Protein AF-A0A9X8ZXU4-F1 (afdb_monomer_lite)

Structure (mmCIF, N/CA/C/O backbone):
data_AF-A0A9X8ZXU4-F1
#
_entry.id   AF-A0A9X8ZXU4-F1
#
loop_
_atom_site.group_PDB
_atom_site.id
_atom_site.type_symbol
_atom_site.label_atom_id
_atom_site.label_alt_id
_atom_site.label_comp_id
_atom_site.label_asym_id
_atom_site.label_entity_id
_atom_site.label_seq_id
_atom_site.pdbx_PDB_ins_code
_atom_site.Cartn_x
_atom_site.Cartn_y
_atom_site.Cartn_z
_atom_site.occupancy
_atom_site.B_iso_or_equiv
_atom_site.auth_seq_id
_atom_site.auth_comp_id
_atom_site.auth_asym_id
_atom_site.auth_atom_id
_atom_site.pdbx_PDB_model_num
ATOM 1 N N . GLU A 1 1 ? 6.995 5.795 -9.603 1.00 56.16 1 GLU A N 1
ATOM 2 C CA . GLU A 1 1 ? 6.460 7.104 -10.048 1.00 56.16 1 GLU A CA 1
ATOM 3 C C . GLU A 1 1 ? 5.389 6.981 -11.131 1.00 56.16 1 GLU A C 1
ATOM 5 O O . GLU A 1 1 ? 4.504 7.817 -11.157 1.00 56.16 1 GLU A O 1
ATOM 10 N N . TYR A 1 2 ? 5.403 5.939 -11.973 1.00 63.66 2 TYR A N 1
ATOM 11 C CA . TYR A 1 2 ? 4.482 5.812 -13.111 1.00 63.66 2 TYR A CA 1
ATOM 12 C C . TYR A 1 2 ? 2.981 5.829 -12.737 1.00 63.66 2 TYR A C 1
ATOM 14 O O . TYR A 1 2 ? 2.244 6.693 -13.199 1.00 63.66 2 TYR A O 1
ATOM 22 N N . ALA A 1 3 ? 2.527 4.945 -11.839 1.00 82.69 3 ALA A N 1
ATOM 23 C CA . ALA A 1 3 ? 1.093 4.785 -11.544 1.00 82.69 3 ALA A CA 1
ATOM 24 C C .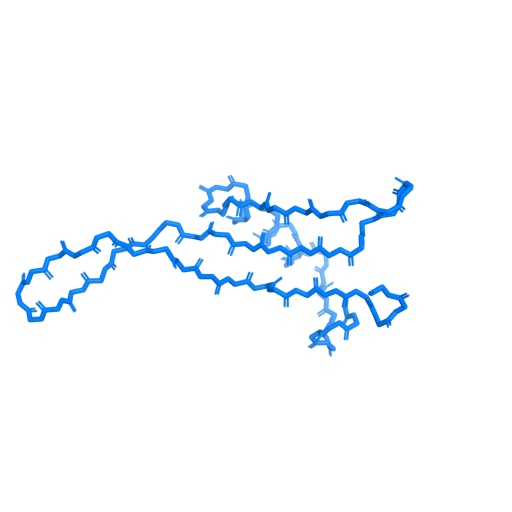 ALA A 1 3 ? 0.423 5.984 -10.834 1.00 82.69 3 ALA A C 1
ATOM 26 O O . ALA A 1 3 ? -0.783 6.168 -10.948 1.00 82.69 3 ALA A O 1
ATOM 27 N N . PHE A 1 4 ? 1.189 6.804 -10.104 1.00 89.06 4 PHE A N 1
ATOM 28 C CA . PHE A 1 4 ? 0.667 7.937 -9.315 1.00 89.06 4 PHE A CA 1
ATOM 29 C C . PHE A 1 4 ? 1.291 9.291 -9.694 1.00 89.06 4 PHE A C 1
ATOM 31 O O . PHE A 1 4 ? 0.955 10.308 -9.096 1.00 89.06 4 PHE A O 1
ATOM 38 N N . GLN A 1 5 ? 2.198 9.302 -10.673 1.00 87.88 5 GLN A N 1
ATOM 39 C CA . GLN A 1 5 ? 2.764 10.482 -11.335 1.00 87.88 5 GLN A CA 1
ATOM 40 C C . GLN A 1 5 ? 3.421 11.521 -10.404 1.00 87.88 5 GLN A C 1
ATOM 42 O 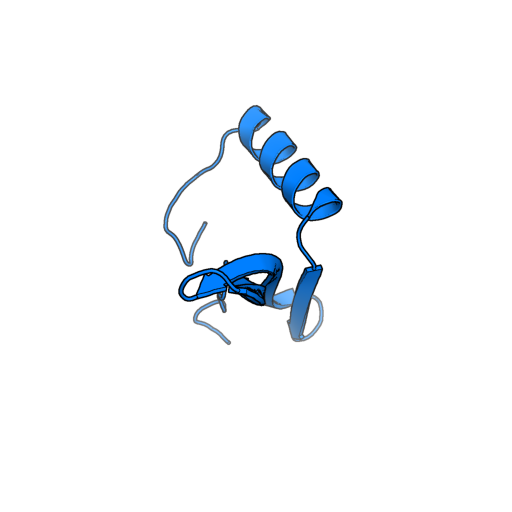O . GLN A 1 5 ? 3.353 12.720 -10.659 1.00 87.88 5 GLN A O 1
ATOM 47 N N . TYR A 1 6 ? 4.091 11.082 -9.332 1.00 85.69 6 TYR A N 1
ATOM 48 C CA . TYR A 1 6 ? 4.844 11.970 -8.436 1.00 85.69 6 TYR A CA 1
ATOM 49 C C . TYR A 1 6 ? 6.263 11.467 -8.179 1.00 85.69 6 TYR A C 1
ATOM 51 O O . TYR A 1 6 ? 6.508 10.258 -8.203 1.00 85.69 6 TYR A O 1
ATOM 59 N N . LYS A 1 7 ? 7.164 12.416 -7.895 1.00 85.81 7 LYS A N 1
ATOM 60 C CA . LYS A 1 7 ? 8.534 12.159 -7.445 1.00 85.81 7 LYS A CA 1
ATOM 61 C C . LYS A 1 7 ? 8.676 12.378 -5.950 1.00 85.81 7 LYS A C 1
ATOM 63 O O . LYS A 1 7 ? 7.988 13.224 -5.378 1.00 85.81 7 LYS A O 1
ATOM 68 N N . VAL A 1 8 ? 9.556 11.609 -5.324 1.00 86.25 8 VAL A N 1
ATOM 69 C CA . VAL A 1 8 ? 9.843 11.697 -3.887 1.00 86.25 8 VAL A CA 1
ATOM 70 C C . VAL A 1 8 ? 11.306 12.062 -3.720 1.00 86.25 8 VAL A C 1
ATOM 72 O O . VAL A 1 8 ? 12.160 11.421 -4.324 1.00 86.25 8 VAL A O 1
ATOM 75 N N . ASP A 1 9 ? 11.587 13.095 -2.931 1.00 91.38 9 ASP A N 1
ATOM 76 C CA . ASP A 1 9 ? 12.953 13.415 -2.521 1.00 91.38 9 ASP A CA 1
ATOM 77 C C . ASP A 1 9 ? 13.531 12.328 -1.591 1.00 91.38 9 ASP A C 1
ATOM 79 O O . ASP A 1 9 ? 12.808 11.478 -1.062 1.00 91.38 9 ASP A O 1
ATOM 83 N N . GLU A 1 10 ? 14.850 12.330 -1.405 1.00 88.88 10 GLU A N 1
ATOM 84 C CA . GLU A 1 10 ? 15.547 11.277 -0.655 1.00 88.88 10 GLU A CA 1
ATOM 85 C C . GLU A 1 10 ? 15.129 11.203 0.821 1.00 88.88 10 GLU A C 1
ATOM 87 O O . GLU A 1 10 ? 14.997 10.107 1.374 1.00 88.88 10 GLU A O 1
ATOM 92 N N . GLU A 1 11 ? 14.876 12.345 1.462 1.00 90.94 11 GLU A N 1
ATOM 93 C CA . GLU A 1 11 ? 14.469 12.395 2.869 1.00 90.94 11 GLU A CA 1
ATOM 94 C C . GLU A 1 11 ? 13.081 11.767 3.047 1.00 90.94 11 GLU A C 1
ATOM 96 O O . GLU A 1 11 ? 12.863 10.884 3.886 1.00 90.94 11 GLU A O 1
ATOM 101 N N . ARG A 1 12 ? 12.140 12.158 2.190 1.00 88.81 12 ARG A N 1
ATOM 102 C CA . ARG A 1 12 ? 10.775 11.642 2.187 1.00 88.81 12 ARG A CA 1
ATOM 103 C C . ARG A 1 12 ? 10.713 10.182 1.741 1.00 88.81 12 ARG A C 1
ATOM 105 O O . ARG A 1 12 ? 9.817 9.458 2.181 1.00 88.81 12 ARG A O 1
ATOM 112 N N . LEU A 1 13 ? 11.656 9.718 0.921 1.00 90.25 13 LEU A N 1
ATOM 113 C CA . LEU A 1 13 ? 11.782 8.306 0.563 1.00 90.25 13 LEU A CA 1
ATOM 114 C C . LEU A 1 13 ? 12.091 7.455 1.800 1.00 90.25 13 LEU A C 1
ATOM 116 O O . LEU A 1 13 ? 11.425 6.443 2.022 1.00 90.25 13 LEU A O 1
ATOM 120 N N . GLN A 1 14 ? 13.039 7.882 2.638 1.00 93.12 14 GLN A N 1
ATOM 121 C CA . GLN A 1 14 ? 13.360 7.161 3.873 1.00 93.12 14 GLN A CA 1
ATOM 122 C C . GLN A 1 14 ? 12.165 7.116 4.828 1.00 93.12 14 GLN A C 1
ATOM 124 O O . GLN A 1 14 ? 11.847 6.060 5.374 1.00 93.12 14 GLN A O 1
ATOM 129 N N . GLN A 1 15 ? 11.431 8.223 4.957 1.00 92.88 15 GLN A N 1
ATOM 130 C CA . GLN A 1 15 ? 10.200 8.262 5.754 1.00 92.88 15 GLN A CA 1
ATOM 131 C C . GLN A 1 15 ? 9.142 7.271 5.238 1.00 92.88 15 GLN A C 1
ATOM 133 O O . GLN A 1 15 ? 8.505 6.575 6.032 1.00 92.88 15 GLN A O 1
ATOM 138 N N . GLN A 1 16 ? 8.966 7.172 3.914 1.00 90.94 16 GLN A N 1
ATOM 139 C CA . GLN A 1 16 ? 8.041 6.212 3.301 1.00 90.94 16 GLN A CA 1
ATOM 140 C C . GLN A 1 16 ? 8.461 4.768 3.600 1.00 90.94 16 GLN A C 1
ATOM 142 O O . GLN A 1 16 ? 7.615 3.962 3.986 1.00 90.94 16 GLN A O 1
ATOM 147 N N . LEU A 1 17 ? 9.755 4.453 3.476 1.00 92.25 17 LEU A N 1
ATOM 148 C CA . LEU A 1 17 ? 10.290 3.117 3.749 1.00 92.25 17 LEU A CA 1
ATOM 149 C C . LEU A 1 17 ? 10.098 2.710 5.212 1.00 92.25 17 LEU A C 1
ATOM 151 O O . LEU A 1 17 ? 9.666 1.587 5.477 1.00 92.25 17 LEU A O 1
ATOM 155 N N . THR A 1 18 ? 10.374 3.613 6.153 1.00 94.75 18 THR A N 1
ATOM 156 C CA . THR A 1 18 ? 10.153 3.367 7.585 1.00 94.75 18 THR A CA 1
ATOM 157 C C . THR A 1 18 ? 8.675 3.123 7.870 1.00 94.75 18 THR A C 1
ATOM 159 O O . THR A 1 18 ? 8.321 2.078 8.413 1.00 94.75 18 THR A O 1
ATOM 162 N N . LYS A 1 19 ? 7.789 4.007 7.392 1.00 92.69 19 LYS A N 1
ATOM 163 C CA . LYS A 1 19 ? 6.338 3.863 7.574 1.00 92.69 19 LYS A CA 1
ATOM 164 C C . LYS A 1 19 ? 5.808 2.543 7.009 1.00 92.69 19 LYS A C 1
ATOM 166 O O . LYS A 1 19 ? 4.996 1.872 7.649 1.00 92.69 19 LYS A O 1
ATOM 171 N N . MET A 1 20 ? 6.264 2.181 5.810 1.00 93.75 20 MET A N 1
ATOM 172 C CA . MET A 1 20 ? 5.908 0.927 5.153 1.00 93.75 20 MET A CA 1
ATOM 173 C C . MET A 1 20 ? 6.319 -0.280 5.999 1.00 93.75 20 MET A C 1
ATOM 175 O O . MET A 1 20 ? 5.499 -1.166 6.196 1.00 93.75 20 MET A O 1
ATOM 179 N 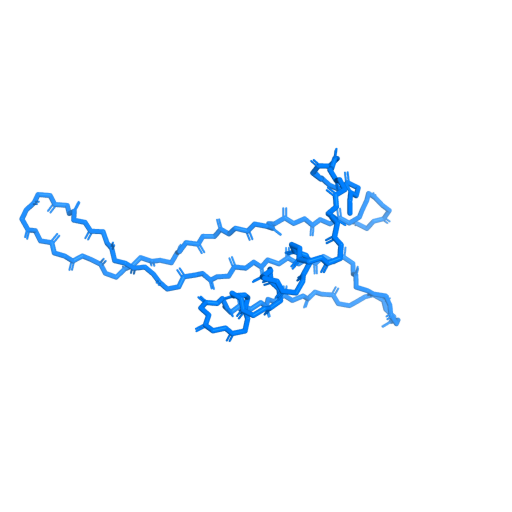N . LYS A 1 21 ? 7.542 -0.295 6.542 1.00 92.94 21 LYS A N 1
ATOM 180 C CA . LYS A 1 21 ? 8.027 -1.397 7.391 1.00 92.94 21 LYS A CA 1
ATOM 181 C C . LYS A 1 21 ? 7.273 -1.516 8.714 1.00 92.94 21 LYS A C 1
ATOM 183 O O . LYS A 1 21 ? 7.058 -2.624 9.187 1.00 92.94 21 LYS A O 1
ATOM 188 N N . GLU A 1 22 ? 6.907 -0.392 9.318 1.00 94.81 22 GLU A N 1
ATOM 189 C CA . GLU A 1 22 ? 6.298 -0.373 10.652 1.00 94.81 22 GLU A CA 1
ATOM 190 C C . GLU A 1 22 ? 4.808 -0.724 10.648 1.00 94.81 22 GLU A C 1
ATOM 192 O O . GLU A 1 22 ? 4.302 -1.253 11.636 1.00 94.81 22 GLU A O 1
ATOM 197 N N . SER A 1 23 ? 4.087 -0.389 9.574 1.00 94.31 23 SER A N 1
ATOM 198 C CA . SER A 1 23 ? 2.618 -0.371 9.611 1.00 94.31 23 SER A CA 1
ATOM 199 C C . SER A 1 23 ? 1.916 -0.930 8.376 1.00 94.31 23 SER A C 1
ATOM 201 O O . SER A 1 23 ? 0.688 -1.011 8.379 1.00 94.31 23 SER A O 1
ATOM 203 N N . HIS A 1 24 ? 2.642 -1.285 7.311 1.00 96.88 24 HIS A N 1
ATOM 204 C CA . HIS A 1 24 ? 2.042 -1.831 6.095 1.00 96.88 24 HIS A CA 1
ATOM 205 C C . HIS A 1 24 ? 2.488 -3.284 5.884 1.00 96.88 24 HIS A C 1
ATOM 207 O O . HIS A 1 24 ? 3.668 -3.612 5.961 1.00 96.88 24 HIS A O 1
ATOM 213 N N . GLU A 1 25 ? 1.545 -4.136 5.509 1.00 97.25 25 GLU A N 1
ATOM 214 C CA . GLU A 1 25 ? 1.814 -5.442 4.913 1.00 97.25 25 GLU A CA 1
ATOM 215 C C . GLU A 1 25 ? 1.799 -5.264 3.389 1.00 97.25 25 GLU A C 1
ATOM 217 O O . GLU A 1 25 ? 0.813 -4.790 2.823 1.00 97.25 25 GLU A O 1
ATOM 222 N N . ILE A 1 26 ? 2.909 -5.561 2.712 1.00 96.56 26 ILE A N 1
ATOM 223 C CA . ILE A 1 26 ? 3.067 -5.290 1.276 1.00 96.56 26 ILE A CA 1
ATOM 224 C C . ILE A 1 26 ? 3.108 -6.604 0.516 1.00 96.56 26 ILE A C 1
ATOM 226 O O . ILE A 1 26 ? 3.949 -7.458 0.786 1.00 96.56 26 ILE A O 1
ATOM 230 N N . TYR A 1 27 ? 2.223 -6.724 -0.466 1.00 97.56 27 TYR A N 1
ATOM 231 C CA . TYR A 1 27 ? 2.131 -7.864 -1.363 1.00 97.56 27 TYR A CA 1
ATOM 232 C C . TYR A 1 27 ? 2.535 -7.445 -2.768 1.00 97.56 27 TYR A C 1
ATOM 234 O O . TYR A 1 27 ? 2.238 -6.328 -3.200 1.00 97.56 27 TYR A O 1
ATOM 242 N N . GLY A 1 28 ? 3.199 -8.350 -3.477 1.00 96.94 28 GLY A N 1
ATOM 243 C CA . GLY A 1 28 ? 3.649 -8.138 -4.842 1.00 96.94 28 GLY A CA 1
ATOM 244 C C . GLY A 1 28 ? 3.535 -9.406 -5.675 1.00 96.94 28 GLY A C 1
ATOM 245 O O . GLY A 1 28 ? 3.584 -10.510 -5.132 1.00 96.94 28 GLY A O 1
ATOM 246 N N . ILE A 1 29 ? 3.375 -9.229 -6.982 1.00 97.69 29 ILE A N 1
ATOM 247 C CA . ILE A 1 29 ? 3.441 -10.304 -7.973 1.00 97.69 29 ILE A CA 1
ATOM 248 C C . ILE A 1 29 ? 4.672 -10.051 -8.838 1.00 97.69 29 ILE A C 1
ATOM 250 O O . ILE A 1 29 ? 4.841 -8.947 -9.356 1.00 97.69 29 ILE A O 1
ATOM 254 N N . MET A 1 30 ? 5.518 -11.073 -8.961 1.00 97.31 30 MET A N 1
ATOM 255 C CA . MET A 1 30 ? 6.720 -11.046 -9.792 1.00 97.31 30 MET A CA 1
ATOM 256 C C . MET A 1 30 ? 6.416 -11.645 -11.167 1.00 97.31 30 MET A C 1
ATOM 258 O O . MET A 1 30 ? 5.787 -12.703 -11.242 1.00 97.31 30 MET A O 1
ATOM 262 N N . GLU A 1 31 ? 6.910 -11.012 -12.226 1.00 96.31 31 GLU A N 1
ATOM 263 C CA . GLU A 1 31 ? 6.975 -11.569 -13.576 1.00 96.31 31 GLU A CA 1
ATOM 264 C C . GLU A 1 31 ? 8.449 -11.689 -13.975 1.00 96.31 31 GLU A C 1
ATOM 266 O O . GLU A 1 31 ? 9.133 -10.708 -14.253 1.00 96.31 31 GLU A O 1
ATOM 271 N N . GLY A 1 32 ? 8.979 -12.913 -13.907 1.00 95.62 32 GLY A N 1
ATOM 272 C CA . GLY A 1 32 ? 10.422 -13.131 -13.999 1.00 95.62 32 GLY A CA 1
ATOM 273 C C . GLY A 1 32 ? 11.159 -12.498 -12.815 1.00 95.62 32 GLY A C 1
ATOM 274 O O . GLY A 1 32 ? 10.887 -12.837 -11.662 1.00 95.62 32 GLY A O 1
ATOM 275 N N . GLU A 1 33 ? 12.102 -11.602 -13.106 1.00 96.00 33 GLU A N 1
ATOM 276 C CA . GLU A 1 33 ? 12.870 -10.863 -12.092 1.00 96.00 33 GLU A CA 1
ATOM 277 C C . GLU A 1 33 ? 12.228 -9.514 -11.720 1.00 96.00 33 GLU A C 1
ATOM 279 O O . GLU A 1 33 ? 12.617 -8.904 -10.721 1.00 96.00 33 GLU A O 1
ATOM 284 N N . ASP A 1 34 ? 11.209 -9.078 -12.468 1.00 95.56 34 ASP A N 1
ATOM 285 C CA . ASP A 1 34 ? 10.575 -7.775 -12.302 1.00 95.56 34 ASP A CA 1
ATOM 286 C C . ASP A 1 34 ? 9.312 -7.852 -11.434 1.00 95.56 34 ASP A C 1
ATOM 288 O O . ASP A 1 34 ? 8.530 -8.804 -11.479 1.00 95.56 34 ASP A O 1
ATOM 292 N N . LEU A 1 35 ? 9.088 -6.817 -10.621 1.00 95.88 35 LEU A N 1
ATOM 293 C CA . LEU A 1 35 ? 7.843 -6.657 -9.870 1.00 95.88 35 LEU A CA 1
ATOM 294 C C . LEU A 1 35 ? 6.764 -6.089 -10.800 1.00 95.88 35 LEU A C 1
ATOM 296 O O . LEU A 1 35 ? 6.777 -4.894 -11.093 1.00 95.88 35 LEU A O 1
ATOM 300 N N . ALA A 1 36 ? 5.805 -6.918 -11.204 1.00 96.69 36 ALA A N 1
ATOM 301 C CA . ALA A 1 36 ? 4.727 -6.517 -12.105 1.00 96.69 36 ALA A CA 1
ATOM 302 C C . ALA A 1 36 ? 3.675 -5.648 -11.399 1.00 96.69 36 ALA A C 1
ATOM 304 O O . ALA A 1 36 ? 3.316 -4.566 -11.868 1.00 96.69 36 ALA A O 1
ATOM 305 N N . ALA A 1 37 ? 3.217 -6.091 -10.224 1.00 96.19 37 ALA A N 1
ATOM 306 C CA . ALA A 1 37 ? 2.145 -5.436 -9.480 1.00 96.19 37 ALA A CA 1
ATOM 307 C C . ALA A 1 37 ? 2.377 -5.466 -7.969 1.00 96.19 37 ALA A C 1
ATOM 309 O O . ALA A 1 37 ? 3.058 -6.349 -7.445 1.00 96.19 37 ALA A O 1
ATOM 310 N N . LYS A 1 38 ? 1.767 -4.518 -7.249 1.00 97.38 38 LYS A N 1
ATOM 311 C CA . LYS A 1 38 ? 1.802 -4.461 -5.781 1.00 97.38 38 LYS A CA 1
ATOM 312 C C . LYS A 1 38 ? 0.499 -3.970 -5.154 1.00 97.38 38 LYS A C 1
ATOM 314 O O . LYS A 1 38 ? -0.255 -3.210 -5.761 1.00 97.38 38 LYS A O 1
ATOM 319 N N . LEU A 1 39 ? 0.299 -4.327 -3.888 1.00 97.75 39 LEU A N 1
ATOM 320 C CA . LEU A 1 39 ? -0.777 -3.855 -3.014 1.00 97.75 39 LEU A CA 1
ATOM 321 C C . LEU A 1 39 ? -0.248 -3.699 -1.583 1.00 97.75 39 LEU A C 1
ATOM 323 O O . LEU A 1 39 ? 0.585 -4.481 -1.133 1.00 97.75 39 LEU A O 1
ATOM 327 N N . HIS A 1 40 ? -0.751 -2.706 -0.852 1.00 97.94 40 HIS A N 1
ATOM 328 C CA . HIS A 1 40 ? -0.505 -2.557 0.581 1.00 97.94 40 HIS A CA 1
ATOM 329 C C . HIS A 1 40 ? -1.791 -2.841 1.353 1.00 97.94 40 HIS A C 1
ATOM 331 O O . HIS A 1 40 ? -2.835 -2.258 1.049 1.00 97.94 40 HIS A O 1
ATOM 337 N N . LEU A 1 41 ? -1.692 -3.688 2.371 1.00 97.88 41 LEU A N 1
ATOM 338 C CA . LEU A 1 41 ? -2.707 -3.907 3.386 1.00 97.88 41 LEU A CA 1
ATOM 339 C C . LEU A 1 41 ? -2.264 -3.213 4.678 1.00 97.88 41 LEU A C 1
ATOM 341 O O . LEU A 1 41 ? -1.176 -3.455 5.191 1.00 97.88 41 LEU A O 1
ATOM 345 N N . ILE A 1 42 ? -3.101 -2.322 5.194 1.00 97.75 42 ILE A N 1
ATOM 346 C CA . ILE A 1 42 ? -2.797 -1.494 6.361 1.00 97.75 42 ILE A CA 1
ATOM 347 C C . ILE A 1 42 ? -3.790 -1.850 7.471 1.00 97.75 42 ILE A C 1
ATOM 349 O O . ILE A 1 42 ? -4.992 -1.605 7.310 1.00 97.75 42 ILE A O 1
ATOM 353 N N . PRO A 1 43 ? -3.335 -2.428 8.596 1.00 97.44 43 PRO A N 1
ATOM 354 C CA . PRO A 1 43 ? -4.211 -2.749 9.713 1.00 97.44 43 PRO A CA 1
ATOM 355 C C . PRO A 1 43 ? -4.766 -1.475 10.360 1.00 97.44 43 PRO A C 1
ATOM 357 O O . PRO A 1 43 ? -4.047 -0.713 11.004 1.00 97.44 43 PRO A O 1
ATOM 360 N N . PHE A 1 44 ? -6.073 -1.261 10.237 1.00 97.62 44 PHE A N 1
ATOM 361 C CA . PHE A 1 44 ? -6.780 -0.144 10.850 1.00 97.62 44 PHE A CA 1
ATOM 362 C C . PHE A 1 44 ? -7.902 -0.608 11.772 1.00 97.62 44 PHE A C 1
ATOM 364 O O . PHE A 1 44 ? -8.283 -1.780 11.835 1.00 97.62 44 PHE A O 1
ATOM 371 N N . HIS A 1 45 ? -8.445 0.362 12.500 1.00 98.06 45 HIS A N 1
ATOM 372 C CA . HIS A 1 45 ? -9.731 0.233 13.156 1.00 98.06 45 HIS A CA 1
ATOM 373 C C . HIS A 1 45 ? -10.603 1.431 12.803 1.00 98.06 45 HIS A C 1
ATOM 375 O O . HIS A 1 45 ? -10.106 2.554 12.727 1.00 98.06 45 HIS A O 1
ATOM 381 N N . ILE A 1 46 ? -11.897 1.192 12.622 1.00 97.94 46 ILE A N 1
ATOM 382 C CA . ILE A 1 46 ? -12.894 2.234 12.371 1.00 97.94 46 ILE A CA 1
ATOM 383 C C . ILE A 1 46 ? -14.000 2.157 13.415 1.00 97.94 46 ILE A C 1
ATOM 385 O O . ILE A 1 46 ? -14.206 1.113 14.032 1.00 97.94 46 ILE A O 1
ATOM 389 N N . TYR A 1 47 ? -14.723 3.256 13.592 1.00 98.25 47 TYR A N 1
ATOM 390 C CA . TYR A 1 47 ? -15.922 3.285 14.417 1.00 98.25 47 TYR A CA 1
ATOM 391 C C . TYR A 1 47 ? -17.157 3.274 13.522 1.00 98.25 47 TYR A C 1
ATOM 393 O O . TYR A 1 47 ? -17.275 4.102 12.619 1.00 98.25 47 TYR A O 1
ATOM 401 N N . ILE A 1 48 ? -18.079 2.352 13.785 1.00 97.81 48 ILE A N 1
ATOM 402 C CA . ILE A 1 48 ? -19.416 2.346 13.188 1.00 97.81 48 ILE A CA 1
ATOM 403 C C . ILE A 1 48 ? -20.398 2.546 14.342 1.00 97.81 48 ILE A C 1
ATOM 405 O O . ILE A 1 48 ? -20.624 1.657 15.164 1.00 97.81 48 ILE A O 1
ATOM 409 N N . GLY A 1 49 ? -20.921 3.769 14.461 1.00 97.31 49 GLY A N 1
ATOM 410 C CA . GLY A 1 49 ? -21.625 4.207 15.665 1.00 97.31 49 GLY A CA 1
ATOM 411 C C . GLY A 1 49 ? -20.670 4.278 16.859 1.00 97.31 49 GLY A C 1
ATOM 412 O O . GLY A 1 49 ? -19.675 4.998 16.818 1.00 97.31 49 GLY A O 1
ATOM 413 N N . LYS A 1 50 ? -20.976 3.535 17.926 1.00 96.94 50 LYS A N 1
ATOM 414 C CA . LYS A 1 50 ? -20.111 3.432 19.116 1.00 96.94 50 LYS A CA 1
ATOM 415 C C . LYS A 1 50 ? -19.152 2.239 19.071 1.00 96.94 50 LYS A C 1
ATOM 417 O O . LYS A 1 50 ? -18.277 2.149 19.925 1.00 96.94 50 LYS A O 1
ATOM 422 N N . GLU A 1 51 ? -19.313 1.343 18.101 1.00 98.06 51 GLU A N 1
ATOM 423 C CA . GLU A 1 51 ? -18.594 0.072 18.056 1.00 98.06 51 GLU A CA 1
ATOM 424 C C . GLU A 1 51 ? -17.319 0.178 17.213 1.00 98.06 51 GLU A C 1
ATOM 426 O O . GLU A 1 51 ? -17.313 0.833 16.165 1.00 98.06 51 GLU A O 1
ATOM 431 N N . LYS A 1 52 ? -16.235 -0.463 17.670 1.00 98.31 52 LYS A N 1
ATOM 432 C CA . LYS A 1 52 ? -14.920 -0.420 17.017 1.00 98.31 52 LYS A CA 1
ATOM 433 C C . LYS A 1 52 ? -14.685 -1.694 16.207 1.00 98.31 52 LYS A C 1
ATOM 435 O O . LYS A 1 52 ? -14.588 -2.782 16.762 1.00 98.31 52 LYS A O 1
ATOM 440 N N . PHE A 1 53 ? -14.498 -1.549 14.900 1.00 98.44 53 PHE A N 1
ATOM 441 C CA . PHE A 1 53 ? -14.274 -2.656 13.970 1.00 98.44 53 PHE A CA 1
ATOM 442 C C . PHE A 1 53 ? -12.826 -2.706 13.495 1.00 98.44 53 PHE A C 1
ATOM 444 O O . PHE A 1 53 ? -12.246 -1.669 13.167 1.00 98.44 53 PHE A O 1
ATOM 451 N N . LYS A 1 54 ? -12.259 -3.915 13.398 1.00 98.19 54 LYS A N 1
ATOM 452 C CA . LYS A 1 54 ? -11.010 -4.145 12.661 1.00 98.19 54 LYS A CA 1
ATOM 453 C C . LYS A 1 54 ? -11.284 -3.951 11.168 1.00 98.19 54 LYS A C 1
ATOM 455 O O . LYS A 1 54 ? -12.245 -4.506 10.643 1.00 98.19 54 LYS A O 1
ATOM 460 N N . MET A 1 55 ? -10.448 -3.167 10.498 1.00 98.06 55 MET A N 1
ATOM 461 C CA . MET A 1 55 ? -10.612 -2.815 9.089 1.00 98.06 55 MET A CA 1
ATOM 462 C C . MET A 1 55 ? -9.265 -2.920 8.373 1.00 98.06 55 MET A C 1
ATOM 464 O O . MET A 1 55 ? -8.249 -2.468 8.893 1.00 98.06 55 MET A O 1
ATOM 468 N N . GLY A 1 56 ? -9.249 -3.546 7.197 1.00 97.56 56 GLY A N 1
ATOM 469 C CA . GLY A 1 56 ? -8.060 -3.633 6.351 1.00 97.56 56 GLY A CA 1
ATOM 470 C C . GLY A 1 56 ? -8.046 -2.507 5.327 1.00 97.56 56 GLY A C 1
ATOM 471 O O . GLY A 1 56 ? -8.808 -2.547 4.363 1.00 97.56 56 GLY A O 1
ATOM 472 N N . GLY A 1 57 ? -7.190 -1.507 5.526 1.00 97.81 57 GLY A N 1
ATOM 473 C CA . GLY A 1 57 ? -6.998 -0.442 4.550 1.00 97.81 57 GLY A CA 1
ATOM 474 C C . GLY A 1 57 ? -6.243 -0.973 3.340 1.00 97.81 57 GLY A C 1
ATOM 475 O O . GLY A 1 57 ? -5.130 -1.466 3.485 1.00 97.81 57 GLY A O 1
ATOM 476 N N . VAL A 1 58 ? -6.827 -0.860 2.151 1.00 97.38 58 VAL A N 1
ATOM 477 C CA . VAL A 1 58 ? -6.161 -1.224 0.896 1.00 97.38 58 VAL A CA 1
ATOM 478 C C . VAL A 1 58 ? -5.602 0.040 0.255 1.00 97.38 58 VAL A C 1
ATOM 480 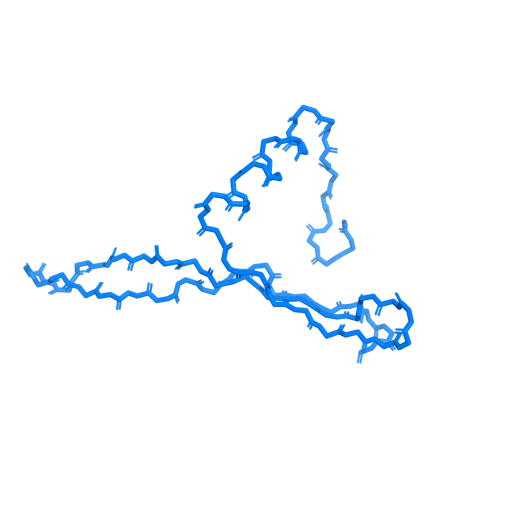O O . VAL A 1 58 ? -6.338 0.996 0.014 1.00 97.38 58 VAL A O 1
ATOM 483 N N . ALA A 1 59 ? -4.297 0.060 -0.003 1.00 95.94 59 ALA A N 1
ATOM 484 C CA . ALA A 1 59 ? -3.608 1.231 -0.534 1.00 95.94 59 ALA A CA 1
ATOM 485 C C . ALA A 1 59 ? -2.538 0.859 -1.564 1.00 95.94 59 ALA A C 1
ATOM 487 O O . ALA A 1 59 ? -2.063 -0.275 -1.628 1.00 95.94 59 ALA A O 1
ATOM 488 N N . GLY A 1 60 ? -2.135 1.847 -2.367 1.00 93.56 60 GLY A N 1
ATOM 489 C CA . GLY A 1 60 ? -1.001 1.719 -3.283 1.00 93.56 60 GLY A CA 1
ATOM 490 C C . GLY A 1 60 ? -1.128 0.574 -4.288 1.00 93.56 60 GLY A C 1
ATOM 491 O O . GLY A 1 60 ? -0.094 0.028 -4.672 1.00 93.56 60 GLY A O 1
ATOM 492 N N . VAL A 1 61 ? -2.359 0.211 -4.663 1.00 95.81 61 VAL A N 1
ATOM 493 C CA . VAL A 1 61 ? -2.652 -0.803 -5.682 1.00 95.81 61 VAL A CA 1
ATOM 494 C C . VAL A 1 61 ? -2.189 -0.272 -7.032 1.00 95.81 61 VAL A C 1
ATOM 496 O O . VAL A 1 61 ? -2.634 0.796 -7.450 1.00 95.81 61 VAL A O 1
ATOM 499 N N . ALA A 1 62 ? -1.263 -0.978 -7.672 1.00 96.38 62 ALA A N 1
ATOM 500 C CA . ALA A 1 62 ? -0.705 -0.582 -8.959 1.00 96.38 62 ALA A CA 1
ATOM 501 C C . ALA A 1 62 ? -0.112 -1.786 -9.703 1.00 96.38 62 ALA A C 1
ATOM 503 O O . ALA A 1 62 ? 0.455 -2.676 -9.068 1.00 96.38 62 ALA A O 1
ATOM 504 N N . THR A 1 63 ? -0.202 -1.746 -11.032 1.00 96.12 63 THR A N 1
ATOM 505 C CA . THR A 1 63 ? 0.534 -2.587 -11.990 1.00 96.12 63 THR A CA 1
ATOM 506 C C . THR A 1 63 ? 1.246 -1.669 -12.987 1.00 96.12 63 THR A C 1
ATOM 508 O O . THR A 1 63 ? 0.791 -0.533 -13.193 1.00 96.12 63 THR A O 1
ATOM 511 N N . TYR A 1 64 ? 2.368 -2.102 -13.559 1.00 92.88 64 TYR A N 1
ATOM 512 C CA . TYR A 1 64 ? 2.918 -1.420 -14.735 1.00 92.88 64 TYR A CA 1
ATOM 513 C C . TYR A 1 64 ? 2.035 -1.712 -15.967 1.00 92.88 64 TYR A C 1
ATOM 515 O O . TYR A 1 64 ? 1.493 -2.805 -16.050 1.00 92.88 64 TYR A O 1
ATOM 523 N N . PRO A 1 65 ? 1.835 -0.766 -16.905 1.00 91.50 65 PRO A N 1
ATOM 524 C CA . PRO A 1 65 ? 0.908 -0.936 -18.037 1.00 91.50 65 PRO A CA 1
ATOM 525 C C . PRO A 1 65 ? 1.165 -2.131 -18.952 1.00 91.50 65 PRO A C 1
ATOM 527 O O . PRO A 1 65 ? 0.254 -2.576 -19.643 1.00 91.50 65 PRO A O 1
ATOM 530 N N . GLU A 1 66 ? 2.415 -2.564 -19.031 1.00 92.44 66 GLU A N 1
ATOM 531 C CA . GLU A 1 66 ? 2.869 -3.690 -19.833 1.00 92.44 66 GLU A CA 1
ATOM 532 C C . GLU A 1 66 ? 2.487 -5.066 -19.251 1.00 92.44 66 GLU A C 1
ATOM 534 O O . GLU A 1 66 ? 2.642 -6.055 -19.968 1.00 92.44 66 GLU A O 1
ATOM 539 N N . TYR A 1 67 ? 1.944 -5.116 -18.023 1.00 85.62 67 TYR A N 1
ATOM 540 C CA 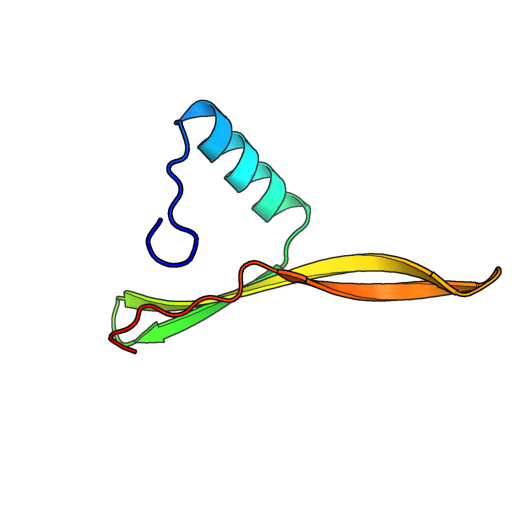. TYR A 1 67 ? 1.488 -6.323 -17.314 1.00 85.62 67 TYR A CA 1
ATOM 541 C C . TYR A 1 67 ? 0.014 -6.216 -16.882 1.00 85.62 67 TYR A C 1
ATOM 543 O O . TYR A 1 67 ? -0.753 -7.170 -17.149 1.00 85.62 67 TYR A O 1
#

Sequence (67 aa):
EYAFQYKVDEERLQQQLTKMKESHEIYGIMEGEDLAAKLHLIPFHIYIGKEKFKMGGVAGVATYPEY

Organism: Bacillus cereus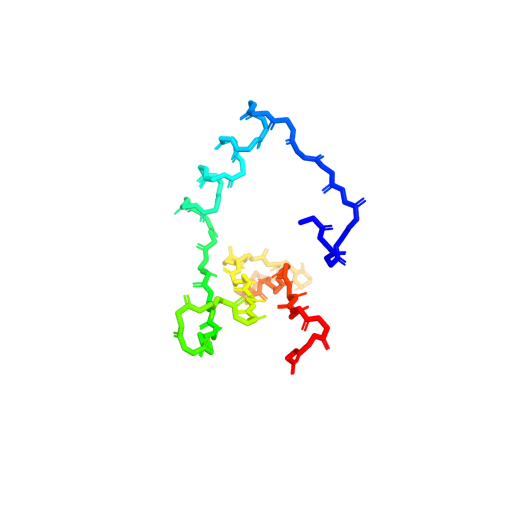 (NCBI:txid1396)

Radius of gyration: 15.0 Å; chains: 1; bounding box: 37×26×39 Å

Secondary structure (DSSP, 8-state):
-TTT-----HHHHHHHHHHHHHH-EEEEEEETTEEEEEEEEEEEEEEETTEEEEEEEEEEEEE-TT-

Foldseek 3Di:
DPPVPDDDDPVVVVVVVVCCVPFWDKDFDDDVPDTFWIKIWGFDWDDDDNDIDTDTDIDDTDGDPVD

InterPro domains:
  IPR016181 Acyl-CoA N-acyltransferase [SSF55729] (2-67)

pLDDT: mean 93.53, std 7.05, range [56.16, 98.44]